Protein AF-A0A1F7IFX0-F1 (afdb_monomer_lite)

Organism: NCBI:txid1802056

Foldseek 3Di:
DDDDDDDDDDDDDDDDDDDDDDDDDPPPPVPPVPPPPPPPPPPPPPVVPDDLVRVLVVQCVVCVLDLLSLLCVLCVLQVHNVCSVLSSVQSVQDDSSVLSVLSVVLSVCVVVVNDPDRSVVVSVVVCVVVVGDNDDDPPPD

Radius of gyration: 30.26 Å; chains: 1; bounding box: 66×64×82 Å

Structure (mmCIF, N/CA/C/O backbone):
data_AF-A0A1F7IFX0-F1
#
_entry.id   AF-A0A1F7IFX0-F1
#
loop_
_atom_site.group_PDB
_atom_site.id
_atom_site.type_symbol
_atom_site.label_atom_id
_atom_site.label_alt_id
_atom_site.label_comp_id
_atom_site.label_asym_id
_atom_site.label_entity_id
_atom_site.label_seq_id
_atom_site.pdbx_PDB_ins_code
_atom_site.Cartn_x
_atom_site.Cartn_y
_atom_site.Cartn_z
_atom_site.occupancy
_atom_site.B_iso_or_equiv
_atom_site.auth_seq_id
_atom_site.auth_comp_id
_atom_site.auth_asym_id
_atom_site.auth_atom_id
_atom_site.pdbx_PDB_model_num
ATOM 1 N N . MET A 1 1 ? -35.329 -46.882 -62.227 1.00 42.25 1 MET A N 1
ATOM 2 C CA . MET A 1 1 ? -34.142 -47.620 -61.758 1.00 42.25 1 MET A CA 1
ATOM 3 C C . MET A 1 1 ? -33.141 -46.603 -61.270 1.00 42.25 1 MET A C 1
ATOM 5 O O . MET A 1 1 ? -32.964 -45.576 -61.909 1.00 42.25 1 MET A O 1
ATOM 9 N N . GLU A 1 2 ? -32.676 -46.844 -60.057 1.00 32.00 2 GLU A N 1
ATOM 10 C CA . GLU A 1 2 ? -32.129 -45.881 -59.111 1.00 32.00 2 GLU A CA 1
ATOM 11 C C . GLU A 1 2 ? -30.680 -45.477 -59.389 1.00 32.00 2 GLU A C 1
ATOM 13 O O . GLU A 1 2 ? -29.874 -46.280 -59.848 1.00 32.00 2 GLU A O 1
ATOM 18 N N . SER A 1 3 ? -30.376 -44.235 -59.020 1.00 42.38 3 SER A N 1
ATOM 19 C CA . SER A 1 3 ? -29.170 -43.809 -58.295 1.00 42.38 3 SER A CA 1
ATOM 20 C C . SER A 1 3 ? -29.503 -42.386 -57.821 1.00 42.38 3 SER A C 1
ATOM 22 O O . SER A 1 3 ? -29.578 -41.479 -58.644 1.00 42.38 3 SER A O 1
ATOM 24 N N . ILE A 1 4 ? -30.026 -42.096 -56.623 1.00 41.81 4 ILE A N 1
ATOM 25 C CA . ILE A 1 4 ? -29.758 -42.524 -55.234 1.00 41.81 4 ILE A CA 1
ATOM 26 C C . ILE A 1 4 ? -28.316 -42.260 -54.800 1.00 41.81 4 ILE A C 1
ATOM 28 O O . ILE A 1 4 ? -27.477 -43.149 -54.744 1.00 41.81 4 ILE A O 1
ATOM 32 N N . GLY A 1 5 ? -28.102 -40.992 -54.448 1.00 46.78 5 GLY A N 1
ATOM 33 C CA . GLY A 1 5 ? -26.981 -40.461 -53.679 1.00 46.78 5 GLY A CA 1
ATOM 34 C C . GLY A 1 5 ? -26.657 -39.056 -54.194 1.00 46.78 5 GLY A C 1
ATOM 35 O O . GLY A 1 5 ? -26.117 -38.929 -55.277 1.00 46.78 5 GLY A O 1
ATOM 36 N N . GLU A 1 6 ? -27.017 -37.931 -53.587 1.00 46.34 6 GLU A N 1
ATOM 37 C CA . GLU A 1 6 ? -27.423 -37.605 -52.227 1.00 46.34 6 GLU A CA 1
ATOM 38 C C . GLU A 1 6 ? -28.150 -36.235 -52.266 1.00 46.34 6 GLU A C 1
ATOM 40 O O . GLU A 1 6 ? -27.683 -35.317 -52.929 1.00 46.34 6 GLU A O 1
ATOM 45 N N . VAL A 1 7 ? -29.288 -36.129 -51.554 1.00 51.75 7 VAL A N 1
ATOM 46 C CA . VAL A 1 7 ? -29.599 -35.064 -50.563 1.00 51.75 7 VAL A CA 1
ATOM 47 C C . VAL A 1 7 ? -29.580 -33.595 -51.072 1.00 51.75 7 VAL A C 1
ATOM 49 O O . VAL A 1 7 ? -28.549 -33.072 -51.445 1.00 51.75 7 VAL A O 1
ATOM 52 N N . LEU A 1 8 ? -30.617 -32.751 -51.029 1.00 50.00 8 LEU A N 1
ATOM 53 C CA . LEU A 1 8 ? -31.934 -32.755 -50.400 1.00 50.00 8 LEU A CA 1
ATOM 54 C C . LEU A 1 8 ? -32.799 -31.683 -51.085 1.00 50.00 8 LEU A C 1
ATOM 56 O O . LEU A 1 8 ? -32.387 -30.550 -51.326 1.00 50.00 8 LEU A O 1
ATOM 60 N N . ASN A 1 9 ? -34.043 -32.060 -51.323 1.00 38.91 9 ASN A N 1
ATOM 61 C CA . ASN A 1 9 ? -35.139 -31.237 -51.790 1.00 38.91 9 ASN A CA 1
ATOM 62 C C . ASN A 1 9 ? -35.909 -30.734 -50.552 1.00 38.91 9 ASN A C 1
ATOM 64 O O . ASN A 1 9 ? -36.306 -31.569 -49.740 1.00 38.91 9 ASN A O 1
ATOM 68 N N . LYS A 1 10 ? -36.165 -29.425 -50.405 1.00 45.19 10 LYS A N 1
ATOM 69 C CA . LYS A 1 10 ? -37.442 -28.919 -49.853 1.00 45.19 10 LYS A CA 1
ATOM 70 C C . LYS A 1 10 ? -37.623 -27.413 -50.059 1.00 45.19 10 LYS A C 1
ATOM 72 O O . LYS A 1 10 ? -37.125 -26.576 -49.315 1.00 45.19 10 LYS A O 1
ATOM 77 N N . LYS A 1 11 ? -38.446 -27.110 -51.061 1.00 44.12 11 LYS A N 1
ATOM 78 C CA . LYS A 1 11 ? -39.338 -25.950 -51.092 1.00 44.12 11 LYS A CA 1
ATOM 79 C C . LYS A 1 11 ? -40.415 -26.102 -50.001 1.00 44.12 11 LYS A C 1
ATOM 81 O O . LYS A 1 11 ? -41.023 -27.161 -49.901 1.00 44.12 11 LYS A O 1
ATOM 86 N N . HIS A 1 12 ? -40.711 -25.021 -49.288 1.00 38.88 12 HIS A N 1
ATOM 87 C CA . HIS A 1 12 ? -42.030 -24.681 -48.729 1.00 38.88 12 HIS A CA 1
ATOM 88 C C . HIS A 1 12 ? -42.192 -23.177 -49.002 1.00 38.88 12 HIS A C 1
ATOM 90 O O . HIS A 1 12 ? -41.508 -22.363 -48.397 1.00 38.88 12 HIS A O 1
ATOM 96 N N . SER A 1 13 ? -42.700 -22.784 -50.171 1.00 36.56 13 SER A N 1
ATOM 97 C CA . SER A 1 13 ? -44.078 -22.307 -50.370 1.00 36.56 13 SER A CA 1
ATOM 98 C C . SER A 1 13 ? -44.763 -21.657 -49.155 1.00 36.56 13 SER A C 1
ATOM 100 O O . SER A 1 13 ? -45.095 -22.312 -48.176 1.00 36.56 13 SER A O 1
ATOM 102 N N . ASN A 1 14 ? -45.041 -20.369 -49.364 1.00 36.88 14 ASN A N 1
ATOM 103 C CA . ASN A 1 14 ? -46.294 -19.662 -49.113 1.00 36.88 14 ASN A CA 1
ATOM 104 C C . ASN A 1 14 ? -46.761 -19.432 -47.672 1.00 36.88 14 ASN A C 1
ATOM 106 O O . ASN A 1 14 ? -47.331 -20.301 -47.029 1.00 36.88 14 ASN A O 1
ATOM 110 N N . GLY A 1 15 ? -46.726 -18.144 -47.322 1.00 34.56 15 GLY A N 1
ATOM 111 C CA . GLY A 1 15 ? -47.934 -17.427 -46.925 1.00 34.56 15 GLY A CA 1
ATOM 112 C C . GLY A 1 15 ? -48.242 -17.463 -45.441 1.00 34.56 15 GLY A C 1
ATOM 113 O O . GLY A 1 15 ? -48.839 -18.414 -44.962 1.00 34.56 15 GLY A O 1
ATOM 114 N N . LEU A 1 16 ? -47.941 -16.363 -44.753 1.00 38.72 16 LEU A N 1
ATOM 115 C CA . LEU A 1 16 ? -48.719 -15.935 -43.594 1.00 38.72 16 LEU A CA 1
ATOM 116 C C . LEU A 1 16 ? -48.583 -14.422 -43.420 1.00 38.72 16 LEU A C 1
ATOM 118 O O . LEU A 1 16 ? -47.640 -13.890 -42.840 1.00 38.72 16 LEU A O 1
ATOM 122 N N . THR A 1 17 ? -49.565 -13.741 -43.996 1.00 35.12 17 THR A N 1
ATOM 123 C CA . THR A 1 17 ? -50.057 -12.441 -43.565 1.00 35.12 17 THR A CA 1
ATOM 124 C C . THR A 1 17 ? -50.539 -12.527 -42.114 1.00 35.12 17 THR A C 1
ATOM 126 O O . THR A 1 17 ? -51.317 -13.408 -41.768 1.00 35.12 17 THR A O 1
ATOM 129 N N . VAL A 1 18 ? -50.052 -11.581 -41.309 1.00 37.78 18 VAL A N 1
ATOM 130 C CA . VAL A 1 18 ? -50.700 -10.876 -40.188 1.00 37.78 18 VAL A CA 1
ATOM 131 C C . VAL A 1 18 ? -51.761 -11.647 -39.386 1.00 37.78 18 VAL A C 1
ATOM 133 O O . VAL A 1 18 ? -52.895 -11.803 -39.831 1.00 37.78 18 VAL A O 1
ATOM 136 N N . ASN A 1 19 ? -51.459 -11.914 -38.112 1.00 32.56 19 ASN A N 1
ATOM 137 C CA . ASN A 1 19 ? -52.415 -11.597 -37.054 1.00 32.56 19 ASN A CA 1
ATOM 138 C C . ASN A 1 19 ? -51.704 -11.126 -35.778 1.00 32.56 19 ASN A C 1
ATOM 140 O O . ASN A 1 19 ? -50.574 -11.507 -35.479 1.00 32.56 19 ASN A O 1
ATOM 144 N N . SER A 1 20 ? -52.398 -10.224 -35.106 1.00 40.69 20 SER A N 1
ATOM 145 C CA . SER A 1 20 ? -51.962 -9.263 -34.112 1.00 40.69 20 SER A CA 1
ATOM 146 C C . SER A 1 20 ? -51.925 -9.822 -32.690 1.00 40.69 20 SER A C 1
ATOM 148 O O . SER A 1 20 ? -52.528 -10.847 -32.388 1.00 40.69 20 SER A O 1
ATOM 150 N N . ASN A 1 21 ? -51.327 -9.005 -31.819 1.00 38.06 21 ASN A N 1
ATOM 151 C CA . ASN A 1 21 ? -51.421 -8.993 -30.358 1.00 38.06 21 ASN A CA 1
ATOM 152 C C . ASN A 1 21 ? -50.559 -10.029 -29.627 1.00 38.06 21 ASN A C 1
ATOM 154 O O . ASN A 1 21 ? -50.954 -11.172 -29.427 1.00 38.06 21 ASN A O 1
ATOM 158 N N . THR A 1 22 ? -49.458 -9.573 -29.030 1.00 41.19 22 THR A N 1
ATOM 159 C CA . THR A 1 22 ? -49.446 -9.101 -27.627 1.00 41.19 22 THR A CA 1
ATOM 160 C C . THR A 1 22 ? -47.987 -8.987 -27.168 1.00 41.19 22 THR A C 1
ATOM 162 O O . THR A 1 22 ? -47.242 -9.955 -27.217 1.00 41.19 22 THR A O 1
ATOM 165 N N . ASP A 1 23 ? -47.622 -7.775 -26.753 1.00 48.31 23 ASP A N 1
ATOM 166 C CA . ASP A 1 23 ? -46.550 -7.406 -25.824 1.00 48.31 23 ASP A CA 1
ATOM 167 C C . ASP A 1 23 ? -45.066 -7.749 -26.091 1.00 48.31 23 ASP A C 1
ATOM 169 O O . ASP A 1 23 ? -44.641 -8.881 -26.288 1.00 48.31 23 ASP A O 1
ATOM 173 N N . ASN A 1 24 ? -44.259 -6.690 -25.915 1.00 45.59 24 ASN A N 1
ATOM 174 C CA . ASN A 1 24 ? -42.821 -6.673 -25.604 1.00 45.59 24 ASN A CA 1
ATOM 175 C C . ASN A 1 24 ? -41.776 -6.652 -26.734 1.00 45.59 24 ASN A C 1
ATOM 177 O O . ASN A 1 24 ? -40.762 -7.340 -26.650 1.00 45.59 24 ASN A O 1
ATOM 181 N N . SER A 1 25 ? -41.890 -5.743 -27.712 1.00 45.31 25 SER A N 1
ATOM 182 C CA . SER A 1 25 ? -40.700 -5.364 -28.512 1.00 45.31 25 SER A CA 1
ATOM 183 C C . SER A 1 25 ? -40.578 -3.889 -28.926 1.00 45.31 25 SER A C 1
ATOM 185 O O . SER A 1 25 ? -39.743 -3.548 -29.762 1.00 45.31 25 SER A O 1
ATOM 187 N N . LYS A 1 26 ? -41.302 -2.965 -28.276 1.00 45.19 26 LYS A N 1
ATOM 188 C CA . LYS A 1 26 ? -41.123 -1.506 -28.467 1.00 45.19 26 LYS A CA 1
ATOM 189 C C . LYS A 1 26 ? -39.812 -0.932 -27.885 1.00 45.19 26 LYS A C 1
ATOM 191 O O . LYS A 1 26 ? -39.641 0.281 -27.864 1.00 45.19 26 LYS A O 1
ATOM 196 N N . LEU A 1 27 ? -38.881 -1.775 -27.430 1.00 48.81 27 LEU A N 1
ATOM 197 C CA . LEU A 1 27 ? -37.647 -1.356 -26.748 1.00 48.81 27 LEU A CA 1
ATOM 198 C C . LEU A 1 27 ? -36.348 -1.563 -27.543 1.00 48.81 27 LEU A C 1
ATOM 200 O O . LEU A 1 27 ? -35.295 -1.145 -27.075 1.00 48.81 27 LEU A O 1
ATOM 204 N N . LEU A 1 28 ? -36.384 -2.162 -28.737 1.00 47.03 28 LEU A N 1
ATOM 205 C CA . LEU A 1 28 ? -35.152 -2.552 -29.446 1.00 47.03 28 LEU A CA 1
ATOM 206 C C . LEU A 1 28 ? -34.801 -1.703 -30.672 1.00 47.03 28 LEU A C 1
ATOM 208 O O . LEU A 1 28 ? -33.667 -1.749 -31.139 1.00 47.03 28 LEU A O 1
ATOM 212 N N . THR A 1 29 ? -35.707 -0.851 -31.148 1.00 43.53 29 THR A N 1
ATOM 213 C CA . THR A 1 29 ? -35.463 0.005 -32.324 1.00 43.53 29 THR A CA 1
ATOM 214 C C . THR A 1 29 ? -34.923 1.401 -32.000 1.00 43.53 29 THR A C 1
ATOM 216 O O . THR A 1 29 ? -34.464 2.083 -32.909 1.00 43.53 29 THR A O 1
ATOM 219 N N . ASN A 1 30 ? -34.854 1.792 -30.720 1.00 46.16 30 ASN A N 1
ATOM 220 C CA . ASN A 1 30 ? -34.208 3.043 -30.285 1.00 46.16 30 ASN A CA 1
ATOM 221 C C . ASN A 1 30 ? -32.748 2.871 -29.819 1.00 46.16 30 ASN A C 1
ATOM 223 O O . ASN A 1 30 ? -32.107 3.858 -29.476 1.00 46.16 30 ASN A O 1
ATOM 227 N N . ILE A 1 31 ? -32.204 1.647 -29.809 1.00 48.09 31 ILE A N 1
ATOM 228 C CA . ILE A 1 31 ? -30.821 1.386 -29.359 1.00 48.09 31 ILE A CA 1
ATOM 229 C C . ILE A 1 31 ? -29.829 1.375 -30.535 1.00 48.09 31 ILE A C 1
ATOM 231 O O . ILE A 1 31 ? -28.657 1.702 -30.363 1.00 48.09 31 ILE A O 1
ATOM 235 N N . ILE A 1 32 ? -30.284 1.074 -31.754 1.00 43.84 32 ILE A N 1
ATOM 236 C CA . ILE A 1 32 ? -29.380 0.873 -32.901 1.00 43.84 32 ILE A CA 1
ATOM 237 C C . ILE A 1 32 ? -28.971 2.202 -33.572 1.00 43.84 32 ILE A C 1
ATOM 239 O O . ILE A 1 32 ? -27.913 2.270 -34.192 1.00 43.84 32 ILE A O 1
ATOM 243 N N . ASN A 1 33 ? -29.708 3.299 -33.355 1.00 41.72 33 ASN A N 1
ATOM 244 C CA . ASN A 1 33 ? -29.374 4.615 -33.925 1.00 41.72 33 ASN A CA 1
ATOM 245 C C . ASN A 1 33 ? -28.524 5.524 -33.014 1.00 41.72 33 ASN A C 1
ATOM 247 O O . ASN A 1 33 ? -28.174 6.628 -33.423 1.00 41.72 33 ASN A O 1
ATOM 251 N N . THR A 1 34 ? -28.128 5.074 -31.818 1.00 45.56 34 THR A N 1
ATOM 252 C CA . THR A 1 34 ? -27.320 5.883 -30.877 1.00 45.56 34 THR A CA 1
ATOM 253 C C . THR A 1 34 ? -25.813 5.606 -30.979 1.00 45.56 34 THR A C 1
ATOM 255 O O . THR A 1 34 ? -25.014 6.274 -30.329 1.00 45.56 34 THR A O 1
ATOM 258 N N . VAL A 1 35 ? -25.386 4.646 -31.808 1.00 48.81 35 VAL A N 1
ATOM 259 C CA . VAL A 1 35 ? -23.977 4.201 -31.857 1.00 48.81 35 VAL A CA 1
ATOM 260 C C . VAL A 1 35 ? -23.118 5.000 -32.854 1.00 48.81 35 VAL A C 1
ATOM 262 O O . VAL A 1 35 ? -21.896 4.967 -32.769 1.00 48.81 35 VAL A O 1
ATOM 265 N N . ASN A 1 36 ? -23.717 5.819 -33.726 1.00 47.97 36 ASN A N 1
ATOM 266 C CA . ASN A 1 36 ? -22.979 6.554 -34.768 1.00 47.97 36 ASN A CA 1
ATOM 267 C C . ASN A 1 36 ? -22.728 8.042 -34.478 1.00 47.97 36 ASN A C 1
ATOM 269 O O . ASN A 1 36 ? -22.385 8.789 -35.390 1.00 47.97 36 ASN A O 1
ATOM 273 N N . SER A 1 37 ? -22.856 8.486 -33.223 1.00 45.59 37 SER A N 1
ATOM 274 C CA . SER A 1 37 ? -22.576 9.884 -32.857 1.00 45.59 37 SER A CA 1
ATOM 275 C C . SER A 1 37 ? -21.654 10.052 -31.650 1.00 45.59 37 SER A C 1
ATOM 277 O O . SER A 1 37 ? -21.657 11.108 -31.017 1.00 45.59 37 SER A O 1
ATOM 279 N N . ILE A 1 38 ? -20.805 9.064 -31.355 1.00 51.28 38 ILE A N 1
ATOM 280 C CA . ILE A 1 38 ? -19.608 9.327 -30.549 1.00 51.28 38 ILE A CA 1
ATOM 281 C C . ILE A 1 38 ? -18.529 9.775 -31.523 1.00 51.28 38 ILE A C 1
ATOM 283 O O . ILE A 1 38 ? -17.679 9.009 -31.973 1.00 51.28 38 ILE A O 1
ATOM 287 N N . ASN A 1 39 ? -18.654 11.051 -31.883 1.00 43.16 39 ASN A N 1
ATOM 288 C CA . ASN A 1 39 ? -17.591 11.831 -32.475 1.00 43.16 39 ASN A CA 1
ATOM 289 C C . ASN A 1 39 ? -16.274 11.481 -31.793 1.00 43.16 39 ASN A C 1
ATOM 291 O O . ASN A 1 39 ? -16.153 11.489 -30.568 1.00 43.16 39 ASN A O 1
ATOM 295 N N . THR A 1 40 ? -15.304 11.206 -32.644 1.00 47.66 40 THR A N 1
ATOM 296 C CA . THR A 1 40 ? -13.874 11.164 -32.418 1.00 47.66 40 THR A CA 1
ATOM 297 C C . THR A 1 40 ? -13.441 12.407 -31.637 1.00 47.66 40 THR A C 1
ATOM 299 O O . THR A 1 40 ? -12.974 13.391 -32.207 1.00 47.66 40 THR A O 1
ATOM 302 N N . VAL A 1 41 ? -13.592 12.395 -30.312 1.00 42.09 41 VAL A N 1
ATOM 303 C CA . VAL A 1 41 ? -12.916 13.372 -29.468 1.00 42.09 41 VAL A CA 1
ATOM 304 C C . VAL A 1 41 ? -11.491 12.873 -29.347 1.00 42.09 41 VAL A C 1
ATOM 306 O O . VAL A 1 41 ? -11.131 12.080 -28.480 1.00 42.09 41 VAL A O 1
ATOM 309 N N . ASN A 1 42 ? -10.682 13.325 -30.298 1.00 42.19 42 ASN A N 1
ATOM 310 C CA . ASN A 1 42 ? -9.236 13.276 -30.253 1.00 42.19 42 ASN A CA 1
ATOM 311 C C . ASN A 1 42 ? -8.758 14.225 -29.141 1.00 42.19 42 ASN A C 1
ATOM 313 O O . ASN A 1 42 ? -8.077 15.217 -29.387 1.00 42.19 42 ASN A O 1
ATOM 317 N N . SER A 1 43 ? -9.163 13.955 -27.903 1.00 43.66 43 SER A N 1
ATOM 318 C CA . SER A 1 43 ? -8.583 14.591 -26.741 1.00 43.66 43 SER A CA 1
ATOM 319 C C . SER A 1 43 ? -7.276 13.866 -26.485 1.00 43.66 43 SER A C 1
ATOM 321 O O . SER A 1 43 ? -7.211 12.886 -25.745 1.00 43.66 43 SER A O 1
ATOM 323 N N . LYS A 1 44 ? -6.200 14.390 -27.077 1.00 47.66 44 LYS A N 1
ATOM 324 C CA . LYS A 1 44 ? -4.907 14.390 -26.395 1.00 47.66 44 LYS A CA 1
ATOM 325 C C . LYS A 1 44 ? -5.102 15.172 -25.095 1.00 47.66 44 LYS A C 1
ATOM 327 O O . LYS A 1 44 ? -4.705 16.329 -24.991 1.00 47.66 44 LYS A O 1
ATOM 332 N N . GLU A 1 45 ? -5.770 14.566 -24.114 1.00 45.59 45 GLU A N 1
ATOM 333 C CA . GLU A 1 45 ? -5.648 15.000 -22.738 1.00 45.59 45 GLU A CA 1
ATOM 334 C C . GLU A 1 45 ? -4.174 14.800 -22.416 1.00 45.59 45 GLU A C 1
ATOM 336 O O . GLU A 1 45 ? -3.713 13.695 -22.125 1.00 45.59 45 GLU A O 1
ATOM 341 N N . ASN A 1 46 ? -3.418 15.892 -22.487 1.00 47.06 46 ASN A N 1
ATOM 342 C CA . ASN A 1 46 ? -2.281 16.081 -21.610 1.00 47.06 46 ASN A CA 1
ATOM 343 C C . ASN A 1 46 ? -2.840 15.992 -20.184 1.00 47.06 46 ASN A C 1
ATOM 345 O O . ASN A 1 46 ? -3.082 17.015 -19.544 1.00 47.06 46 ASN A O 1
ATOM 349 N N . LYS A 1 47 ? -3.125 14.772 -19.704 1.00 57.94 47 LYS A N 1
ATOM 350 C CA . LYS A 1 47 ? -3.392 14.506 -18.297 1.00 57.94 47 LYS A CA 1
ATOM 351 C C . LYS A 1 47 ? -2.110 14.896 -17.601 1.00 57.94 47 LYS A C 1
ATOM 353 O O . LYS A 1 47 ? -1.145 14.137 -17.601 1.00 57.94 47 LYS A O 1
ATOM 358 N N . LYS A 1 48 ? -2.088 16.132 -17.103 1.00 61.09 48 LYS A N 1
ATOM 359 C CA . LYS A 1 48 ? -1.023 16.642 -16.256 1.00 61.09 48 LYS A CA 1
ATOM 360 C C . LYS A 1 48 ? -0.826 15.587 -15.178 1.00 61.09 48 LYS A C 1
ATOM 362 O O . LYS A 1 48 ? -1.755 15.292 -14.426 1.00 61.09 48 LYS A O 1
ATOM 367 N N . GLU A 1 49 ? 0.327 14.931 -15.200 1.00 73.25 49 GLU A N 1
ATOM 368 C CA . GLU A 1 49 ? 0.600 13.884 -14.235 1.00 73.25 49 GLU A CA 1
ATOM 369 C C . GLU A 1 49 ? 0.594 14.533 -12.850 1.00 73.25 49 GLU A C 1
ATOM 371 O O . GLU A 1 49 ? 1.386 15.437 -12.586 1.00 73.25 49 GLU A O 1
ATOM 376 N N . LEU A 1 50 ? -0.344 14.116 -11.996 1.00 78.12 50 LEU A N 1
ATOM 377 C CA . LEU A 1 50 ? -0.441 14.632 -10.635 1.00 78.12 50 LEU A CA 1
ATOM 378 C C . LEU A 1 50 ? 0.867 14.341 -9.888 1.00 78.12 50 LEU A C 1
ATOM 380 O O . LEU A 1 50 ? 1.412 13.228 -9.951 1.00 78.12 50 LEU A O 1
ATOM 384 N N . THR A 1 51 ? 1.349 15.335 -9.150 1.00 85.44 51 THR A N 1
ATOM 385 C CA . THR A 1 51 ? 2.449 15.184 -8.197 1.00 85.44 51 THR A CA 1
ATOM 386 C C . THR A 1 51 ? 2.065 14.194 -7.094 1.00 85.44 51 THR A C 1
ATOM 388 O O . THR A 1 51 ? 0.892 13.890 -6.876 1.00 85.44 51 THR A O 1
ATOM 391 N N . LEU A 1 52 ? 3.056 13.649 -6.382 1.00 79.56 52 LEU A N 1
ATOM 392 C CA . LEU A 1 52 ? 2.805 12.691 -5.300 1.00 79.56 52 LEU A CA 1
ATOM 393 C C . LEU A 1 52 ? 1.914 13.283 -4.197 1.00 79.56 52 LEU A C 1
ATOM 395 O O . LEU A 1 52 ? 1.026 12.599 -3.699 1.00 79.56 52 LEU A O 1
ATOM 399 N N . THR A 1 53 ? 2.119 14.556 -3.861 1.00 7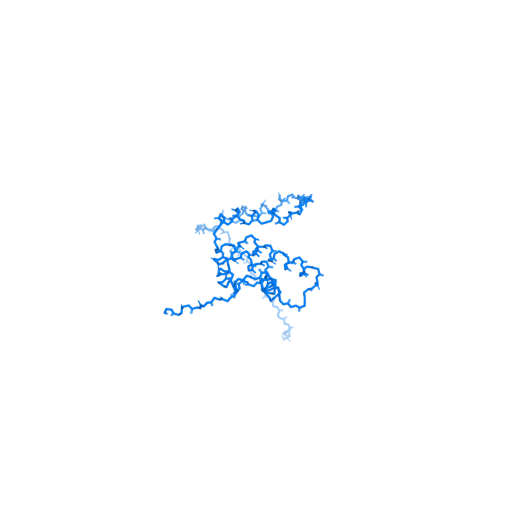7.50 53 THR A N 1
ATOM 400 C CA . THR A 1 53 ? 1.298 15.274 -2.881 1.00 77.50 53 THR A CA 1
ATOM 401 C C . THR A 1 53 ? -0.1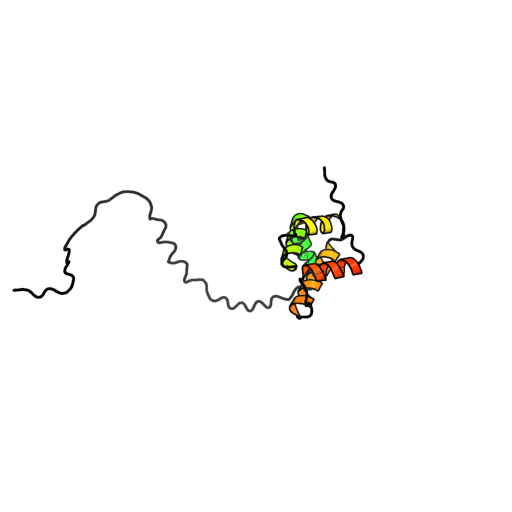45 15.409 -3.361 1.00 77.50 53 THR A C 1
ATOM 403 O O . THR A 1 53 ? -1.055 15.023 -2.635 1.00 77.50 53 THR A O 1
ATOM 406 N N . GLU A 1 54 ? -0.357 15.839 -4.609 1.00 81.19 54 GLU A N 1
ATOM 407 C CA . GLU A 1 54 ? -1.700 15.948 -5.197 1.00 81.19 54 GLU A CA 1
ATOM 408 C C . GLU A 1 54 ? -2.398 14.579 -5.282 1.00 81.19 54 GLU A C 1
ATOM 410 O O . GLU A 1 54 ? -3.600 14.480 -5.052 1.00 81.19 54 GLU A O 1
ATOM 415 N N . LYS A 1 55 ? -1.651 13.499 -5.559 1.00 78.62 55 LYS A N 1
ATOM 416 C CA . LYS A 1 55 ? -2.174 12.122 -5.523 1.00 78.62 55 LYS A CA 1
ATOM 417 C C . LYS A 1 55 ? -2.646 11.744 -4.115 1.00 78.62 55 LYS A C 1
ATOM 419 O O . LYS A 1 55 ? -3.726 11.182 -3.975 1.00 78.62 55 LYS A O 1
ATOM 424 N N . ILE A 1 56 ? -1.871 12.065 -3.075 1.00 76.94 56 ILE A N 1
ATOM 425 C CA . ILE A 1 56 ? -2.253 11.798 -1.678 1.00 76.94 56 ILE A CA 1
ATOM 426 C C . ILE A 1 56 ? -3.507 12.596 -1.298 1.00 76.94 56 ILE A C 1
ATOM 428 O O . ILE A 1 56 ? -4.439 12.024 -0.735 1.00 76.94 56 ILE A O 1
ATOM 432 N N . GLU A 1 57 ? -3.553 13.889 -1.619 1.00 79.81 57 GLU A N 1
ATOM 433 C CA . GLU A 1 57 ? -4.704 14.753 -1.329 1.00 79.81 57 GLU A CA 1
ATOM 434 C C . GLU A 1 57 ? -5.970 14.283 -2.051 1.00 79.81 57 GLU A C 1
ATOM 436 O O . GLU A 1 57 ? -7.029 14.200 -1.429 1.00 79.81 57 GLU A O 1
ATOM 441 N N . ALA A 1 58 ? -5.856 13.889 -3.323 1.00 77.00 58 ALA A N 1
ATOM 442 C CA . ALA A 1 58 ? -6.972 13.352 -4.096 1.00 77.00 58 ALA A CA 1
ATOM 443 C C . ALA A 1 58 ? -7.556 12.083 -3.460 1.00 77.00 58 ALA A C 1
ATOM 445 O O . ALA A 1 58 ? -8.770 11.982 -3.315 1.00 77.00 58 ALA A O 1
ATOM 446 N N . VAL A 1 59 ? -6.708 11.149 -3.011 1.00 75.62 59 VAL A N 1
ATOM 447 C CA . VAL A 1 59 ? -7.156 9.918 -2.332 1.00 75.62 59 VAL A CA 1
ATOM 448 C C . VAL A 1 59 ? -7.846 10.240 -1.006 1.00 75.62 59 VAL A C 1
ATOM 450 O O . VAL A 1 59 ? -8.884 9.665 -0.680 1.00 75.62 59 VAL A O 1
ATOM 453 N N . LEU A 1 60 ? -7.296 11.173 -0.227 1.00 78.50 60 LEU A N 1
ATOM 454 C CA . LEU A 1 60 ? -7.908 11.588 1.037 1.00 78.50 60 LEU A CA 1
ATOM 455 C C . LEU A 1 60 ? -9.286 12.231 0.822 1.00 78.50 60 LEU A C 1
ATOM 457 O O . LEU A 1 60 ? -10.205 11.951 1.598 1.00 78.50 60 LEU A O 1
ATOM 461 N N . ALA A 1 61 ? -9.430 13.038 -0.232 1.00 76.94 61 ALA A N 1
ATOM 462 C CA . ALA A 1 61 ? -10.685 13.675 -0.615 1.00 76.94 61 ALA A CA 1
ATOM 463 C C . ALA A 1 61 ? -11.714 12.667 -1.158 1.00 76.94 61 ALA A C 1
ATOM 465 O O . ALA A 1 61 ? -12.865 12.687 -0.728 1.00 76.94 61 ALA A O 1
ATOM 466 N N . GLU A 1 62 ? -11.302 11.751 -2.041 1.00 77.25 62 GLU A N 1
ATOM 467 C CA . GLU A 1 62 ? -12.170 10.734 -2.655 1.00 77.25 62 GLU A CA 1
ATOM 468 C C . GLU A 1 62 ? -12.806 9.819 -1.604 1.00 77.25 62 GLU A C 1
ATOM 470 O O . GLU A 1 62 ? -14.012 9.573 -1.619 1.00 77.25 62 GLU A O 1
ATOM 475 N N . PHE A 1 63 ? -12.006 9.343 -0.648 1.00 75.56 63 PHE A N 1
ATOM 476 C CA . PHE A 1 63 ? -12.492 8.421 0.376 1.00 75.56 63 PHE A CA 1
ATOM 477 C C . PHE A 1 63 ? -13.014 9.121 1.630 1.00 75.56 63 PHE A C 1
ATOM 479 O O . PHE A 1 63 ? -13.431 8.435 2.564 1.00 75.56 63 PHE A O 1
ATOM 486 N N . ASN A 1 64 ? -13.014 10.458 1.673 1.00 68.62 64 ASN A N 1
ATOM 487 C CA . ASN A 1 64 ? -13.412 11.261 2.831 1.00 68.62 64 ASN A CA 1
ATOM 488 C C . ASN A 1 64 ? -12.826 10.709 4.150 1.00 68.62 64 ASN A C 1
ATOM 490 O O . ASN A 1 64 ? -13.528 10.551 5.149 1.00 68.62 64 ASN A O 1
ATOM 494 N N . THR A 1 65 ? -11.549 10.310 4.124 1.00 69.12 65 THR A N 1
ATOM 495 C CA . THR A 1 65 ? -10.807 9.647 5.222 1.00 69.12 65 THR A CA 1
ATOM 496 C C . THR A 1 65 ? -11.314 8.275 5.703 1.00 69.12 65 THR A C 1
ATOM 498 O O . THR A 1 65 ? -10.816 7.771 6.709 1.00 69.12 65 THR A O 1
ATOM 501 N N . LYS A 1 66 ? -12.237 7.611 4.992 1.00 88.00 66 LYS A N 1
ATOM 502 C CA . LYS A 1 66 ? -12.711 6.262 5.352 1.00 88.00 66 LYS A CA 1
ATOM 503 C C . LYS A 1 66 ? -11.586 5.220 5.228 1.00 88.00 66 LYS A C 1
ATOM 505 O O . LYS A 1 66 ? -11.090 5.000 4.114 1.00 88.00 66 LYS A O 1
ATOM 510 N N . PRO A 1 67 ? -11.200 4.539 6.325 1.00 89.31 67 PRO A N 1
ATOM 511 C CA . PRO A 1 67 ? -10.092 3.586 6.326 1.00 89.31 67 PRO A CA 1
ATOM 512 C C . PRO A 1 67 ? -10.228 2.450 5.307 1.00 89.31 67 PRO A C 1
ATOM 514 O O . PRO A 1 67 ? -9.242 2.043 4.697 1.00 89.31 67 PRO A O 1
ATOM 517 N N . GLU A 1 68 ? -11.445 1.955 5.082 1.00 93.25 68 GLU A N 1
ATOM 518 C CA . GLU A 1 68 ? -11.735 0.842 4.175 1.00 93.25 68 GLU A CA 1
ATOM 519 C C . GLU A 1 68 ? -11.489 1.210 2.712 1.00 93.25 68 GLU A C 1
ATOM 521 O O . GLU A 1 68 ? -10.986 0.388 1.944 1.00 93.25 68 GLU A O 1
ATOM 526 N N . GLY A 1 69 ? -11.827 2.446 2.337 1.00 91.62 69 GLY A N 1
ATOM 527 C CA . GLY A 1 69 ? -11.605 2.968 0.991 1.00 91.62 69 GLY A CA 1
ATOM 528 C C . GLY A 1 69 ? -10.118 3.126 0.693 1.00 91.62 69 GLY A C 1
ATOM 529 O O . GLY A 1 69 ? -9.624 2.642 -0.322 1.00 91.62 69 GLY A O 1
ATOM 530 N N . ILE A 1 70 ? -9.376 3.687 1.648 1.00 93.44 70 ILE A N 1
ATOM 531 C CA . ILE A 1 70 ? -7.919 3.826 1.557 1.00 93.44 70 ILE A CA 1
ATOM 532 C C . ILE A 1 70 ? -7.239 2.453 1.503 1.00 93.44 70 ILE A C 1
ATOM 534 O O . ILE A 1 70 ? -6.320 2.243 0.713 1.00 93.44 70 ILE A O 1
ATOM 538 N N . ALA A 1 71 ? -7.688 1.499 2.320 1.00 95.56 71 ALA A N 1
ATOM 539 C CA . ALA A 1 71 ? -7.158 0.141 2.316 1.00 95.56 71 ALA A CA 1
ATOM 540 C C . ALA A 1 71 ? -7.364 -0.552 0.963 1.00 95.56 71 ALA A C 1
ATOM 542 O O . ALA A 1 71 ? -6.432 -1.170 0.446 1.00 95.56 71 ALA A O 1
ATOM 543 N N . LEU A 1 72 ? -8.557 -0.414 0.371 1.00 95.75 72 LEU A N 1
ATOM 544 C CA . LEU A 1 72 ? -8.845 -0.913 -0.974 1.00 95.75 72 LEU A CA 1
ATOM 545 C C . LEU A 1 72 ? -7.950 -0.238 -2.020 1.00 95.75 72 LEU A C 1
ATOM 547 O O . LEU A 1 72 ? -7.360 -0.928 -2.846 1.00 95.75 72 LEU A O 1
ATOM 551 N N . HIS A 1 73 ? -7.789 1.083 -1.944 1.00 95.31 73 HIS A N 1
ATOM 552 C CA . HIS A 1 73 ? -6.937 1.835 -2.861 1.00 95.31 73 HIS A CA 1
ATOM 553 C C . HIS A 1 73 ? -5.471 1.371 -2.812 1.00 95.31 73 HIS A C 1
ATOM 555 O O . HIS A 1 73 ? -4.849 1.128 -3.848 1.00 95.31 73 HIS A O 1
ATOM 561 N N . ILE A 1 74 ? -4.919 1.166 -1.610 1.00 97.44 74 ILE A N 1
ATOM 562 C CA . ILE A 1 74 ? -3.576 0.592 -1.435 1.00 97.44 74 ILE A CA 1
ATOM 563 C C . ILE A 1 74 ? -3.511 -0.813 -2.048 1.00 97.44 74 ILE A C 1
ATOM 565 O O . ILE A 1 74 ? -2.555 -1.126 -2.759 1.00 97.44 74 ILE A O 1
ATOM 569 N N . ALA A 1 75 ? -4.525 -1.649 -1.812 1.00 97.56 75 ALA A N 1
ATOM 570 C CA . ALA A 1 75 ? -4.571 -3.003 -2.353 1.00 97.56 75 ALA A CA 1
ATOM 571 C C . ALA A 1 75 ? -4.567 -3.013 -3.892 1.00 97.56 75 ALA A C 1
ATOM 573 O O . ALA A 1 75 ? -3.847 -3.809 -4.493 1.00 97.56 75 ALA A O 1
ATOM 574 N N . GLN A 1 76 ? -5.297 -2.087 -4.519 1.00 97.19 76 GLN A N 1
ATOM 575 C CA . GLN A 1 76 ? -5.331 -1.899 -5.972 1.00 97.19 76 GLN A CA 1
ATOM 576 C C . GLN A 1 76 ? -3.984 -1.424 -6.526 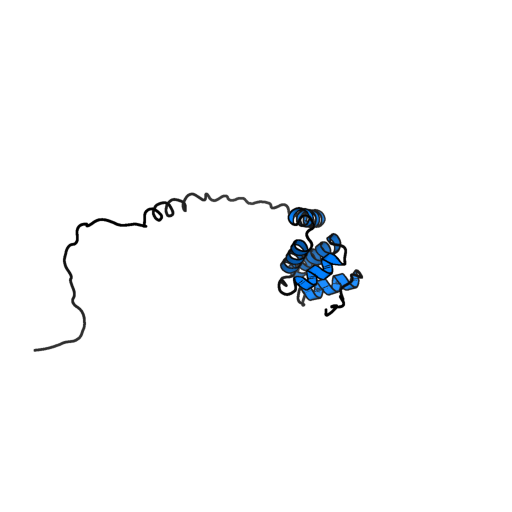1.00 97.19 76 GLN A C 1
ATOM 578 O O . GLN A 1 76 ? -3.503 -1.964 -7.516 1.00 97.19 76 GLN A O 1
ATOM 583 N N . ILE A 1 77 ? -3.319 -0.459 -5.877 1.00 96.94 77 ILE A N 1
ATOM 584 C CA . ILE A 1 77 ? -1.978 -0.006 -6.294 1.00 96.94 77 ILE A CA 1
ATOM 585 C C . ILE A 1 77 ? -0.967 -1.169 -6.299 1.00 96.94 77 ILE A C 1
ATOM 587 O O . ILE A 1 77 ? -0.085 -1.247 -7.169 1.00 96.94 77 ILE A O 1
ATOM 591 N N . LEU A 1 78 ? -1.078 -2.053 -5.305 1.00 97.69 78 LEU A N 1
ATOM 592 C CA . LEU A 1 78 ? -0.172 -3.176 -5.078 1.00 97.69 78 LEU A CA 1
ATOM 593 C C . LEU A 1 78 ? -0.568 -4.462 -5.825 1.00 97.69 78 LEU A C 1
ATOM 595 O O . LEU A 1 78 ? 0.167 -5.444 -5.712 1.00 97.69 78 LEU A O 1
ATOM 599 N N . ASP A 1 79 ? -1.664 -4.454 -6.590 1.00 96.88 79 ASP A N 1
ATOM 600 C CA . ASP A 1 79 ? -2.28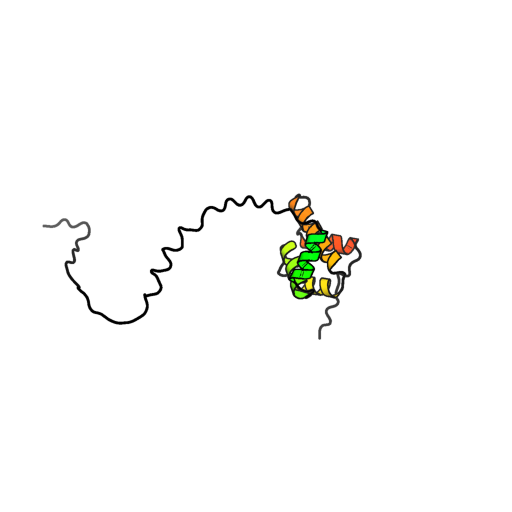0 -5.628 -7.231 1.00 96.88 79 ASP A CA 1
ATOM 601 C C . ASP A 1 79 ? -2.514 -6.800 -6.245 1.00 96.88 79 ASP A C 1
ATOM 603 O O . ASP A 1 79 ? -2.208 -7.958 -6.540 1.00 96.88 79 ASP A O 1
ATOM 607 N N . ASP A 1 80 ? -2.999 -6.508 -5.032 1.00 97.38 80 ASP A N 1
ATOM 608 C CA . ASP A 1 80 ? -3.142 -7.485 -3.939 1.00 97.38 80 ASP A CA 1
ATOM 609 C C . ASP A 1 80 ? -4.459 -7.325 -3.155 1.00 97.38 80 ASP A C 1
ATOM 611 O O . ASP A 1 80 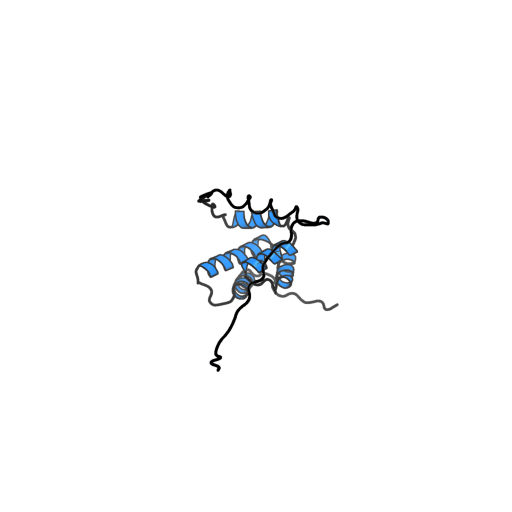? -4.485 -7.307 -1.925 1.00 97.38 80 ASP A O 1
ATOM 615 N N . GLU A 1 81 ? -5.583 -7.227 -3.868 1.00 96.50 81 GLU A N 1
ATOM 616 C CA . GLU A 1 81 ? -6.924 -7.027 -3.284 1.00 96.50 81 GLU A CA 1
ATOM 617 C C . GLU A 1 81 ? -7.327 -8.089 -2.250 1.00 96.50 81 GLU A C 1
ATOM 619 O O . GLU A 1 81 ? -8.009 -7.782 -1.273 1.00 96.50 81 GLU A O 1
ATOM 624 N N . LYS A 1 82 ? -6.834 -9.323 -2.393 1.00 96.38 82 LYS A N 1
ATOM 625 C CA . LYS A 1 82 ? -7.064 -10.412 -1.428 1.00 96.38 82 LYS A CA 1
ATOM 626 C C . LYS A 1 82 ? -6.543 -10.119 -0.015 1.00 96.38 82 LYS A C 1
ATOM 628 O O . LYS A 1 82 ? -6.968 -10.770 0.932 1.00 96.38 82 LYS A O 1
ATOM 633 N N . SER A 1 83 ? -5.613 -9.172 0.128 1.00 95.62 83 SER A N 1
ATOM 634 C CA . SER A 1 83 ? -5.030 -8.769 1.411 1.00 95.62 83 SER A CA 1
ATOM 635 C C . SER A 1 83 ? -5.623 -7.453 1.931 1.00 95.62 83 SER A C 1
ATOM 637 O O . SER A 1 83 ? -5.046 -6.840 2.830 1.00 95.62 83 SER A O 1
ATOM 639 N N . LYS A 1 84 ? -6.765 -6.998 1.390 1.00 94.38 84 LYS A N 1
ATOM 640 C CA . LYS A 1 84 ? -7.443 -5.752 1.790 1.00 94.38 84 LYS A CA 1
ATOM 641 C C . LYS A 1 84 ? -7.585 -5.602 3.308 1.00 94.38 84 LYS A C 1
ATOM 643 O O . LYS A 1 84 ? -7.282 -4.533 3.830 1.00 94.38 84 LYS A O 1
ATOM 648 N N . ASP A 1 85 ? -7.964 -6.658 4.024 1.00 92.69 85 ASP A N 1
ATOM 649 C CA . ASP A 1 85 ? -8.159 -6.599 5.481 1.00 92.69 85 ASP A CA 1
ATOM 650 C C . ASP A 1 85 ? -6.851 -6.330 6.239 1.00 92.69 85 ASP A C 1
ATOM 652 O O . ASP A 1 85 ? -6.825 -5.614 7.241 1.00 92.69 85 ASP A O 1
ATOM 656 N N . TYR A 1 86 ? -5.725 -6.833 5.730 1.00 96.06 86 TYR A N 1
ATOM 657 C CA . TYR A 1 86 ? -4.412 -6.496 6.275 1.00 96.06 86 TYR A CA 1
ATOM 658 C C . TYR A 1 86 ? -4.063 -5.021 6.030 1.00 96.06 86 TYR A C 1
ATOM 660 O O . TYR A 1 86 ? -3.543 -4.350 6.926 1.00 96.06 86 TYR A O 1
ATOM 668 N N . TYR A 1 87 ? -4.377 -4.486 4.846 1.00 96.75 87 TYR A N 1
ATOM 669 C CA . TYR A 1 87 ? -4.185 -3.063 4.559 1.00 96.75 87 TYR A CA 1
ATOM 670 C C . TYR A 1 87 ? -5.096 -2.179 5.415 1.00 96.75 87 TYR A C 1
ATOM 672 O O . TYR A 1 87 ? -4.657 -1.123 5.862 1.00 96.75 87 TYR A O 1
ATOM 680 N N . LEU A 1 88 ? -6.305 -2.637 5.743 1.00 95.69 88 LEU A N 1
ATOM 681 C CA . LEU A 1 88 ? -7.183 -1.953 6.691 1.00 95.69 88 LEU A CA 1
ATOM 682 C C . LEU A 1 88 ? -6.533 -1.851 8.073 1.00 95.69 88 LEU A C 1
ATOM 684 O O . LEU A 1 88 ? -6.464 -0.761 8.639 1.00 95.69 88 LEU A O 1
ATOM 688 N N . LEU A 1 89 ? -5.960 -2.943 8.588 1.00 94.94 89 LEU A N 1
ATOM 689 C CA . LEU A 1 89 ? -5.217 -2.900 9.851 1.00 94.94 89 LEU A CA 1
ATOM 690 C C . LEU A 1 89 ? -4.028 -1.931 9.793 1.00 94.94 89 LEU A C 1
ATOM 692 O O . LEU A 1 89 ? -3.779 -1.216 10.764 1.00 94.94 89 LEU A O 1
ATOM 696 N N . LEU A 1 90 ? -3.310 -1.866 8.667 1.00 95.94 90 LEU A N 1
ATOM 697 C CA . LEU A 1 90 ? -2.233 -0.891 8.480 1.00 95.94 90 LEU A CA 1
ATOM 698 C C . LEU A 1 90 ? -2.746 0.546 8.570 1.00 95.94 90 LEU A C 1
ATOM 700 O O . LEU A 1 90 ? -2.167 1.330 9.323 1.00 95.94 90 LEU A O 1
ATOM 704 N N . VAL A 1 91 ? -3.817 0.862 7.841 1.00 95.44 91 VAL A N 1
ATOM 705 C CA . VAL A 1 91 ? -4.436 2.194 7.791 1.00 95.44 91 VAL A CA 1
ATOM 706 C C . VAL A 1 91 ? -4.933 2.627 9.170 1.00 95.44 91 VAL A C 1
ATOM 708 O O . VAL A 1 91 ? -4.672 3.751 9.580 1.00 95.44 91 VAL A O 1
ATOM 711 N N . LEU A 1 92 ? -5.560 1.724 9.929 1.00 91.06 92 LEU A N 1
ATOM 712 C CA . LEU A 1 92 ? -6.075 2.017 11.273 1.00 91.06 92 LEU A CA 1
ATOM 713 C C . LEU A 1 92 ? -4.980 2.268 12.324 1.00 91.06 92 LEU A C 1
ATOM 715 O O . LEU A 1 92 ? -5.253 2.848 13.369 1.00 91.06 92 LEU A O 1
ATOM 719 N N . ASN A 1 93 ? -3.749 1.805 12.087 1.00 91.31 93 ASN A N 1
ATOM 720 C CA . ASN A 1 93 ? -2.679 1.819 13.091 1.00 91.31 93 ASN A CA 1
ATOM 721 C C . ASN A 1 93 ? -1.486 2.709 12.722 1.00 91.31 93 ASN A C 1
ATOM 723 O O . ASN A 1 93 ? -0.521 2.768 13.486 1.00 91.31 93 ASN A O 1
ATOM 727 N N . ASN A 1 94 ? -1.490 3.346 11.550 1.00 93.69 94 ASN A N 1
ATOM 728 C CA . ASN A 1 94 ? -0.346 4.113 11.065 1.00 93.69 94 ASN A CA 1
ATOM 729 C C . ASN A 1 94 ? -0.779 5.380 10.309 1.00 93.69 94 ASN A C 1
ATOM 731 O O . ASN A 1 94 ? -1.946 5.582 9.995 1.00 93.69 94 ASN A O 1
ATOM 735 N N . SER A 1 95 ? 0.196 6.234 9.980 1.00 92.31 95 SER A N 1
ATOM 736 C CA . SER A 1 95 ? -0.036 7.437 9.173 1.00 92.31 95 SER A CA 1
ATOM 737 C C . SER A 1 95 ? -0.502 7.083 7.756 1.00 92.31 95 SER A C 1
ATOM 739 O O . SER A 1 95 ? 0.245 6.490 6.975 1.00 92.31 95 SER A O 1
ATOM 741 N N . ILE A 1 96 ? -1.724 7.500 7.426 1.00 91.75 96 ILE A N 1
ATOM 742 C CA . ILE A 1 96 ? -2.377 7.272 6.132 1.00 91.75 96 ILE A CA 1
ATOM 743 C C . ILE A 1 96 ? -1.552 7.839 4.974 1.00 91.75 96 ILE A C 1
ATOM 745 O O . ILE A 1 96 ? -1.253 7.123 4.020 1.00 91.75 96 ILE A O 1
ATOM 749 N N . SER A 1 97 ? -1.143 9.107 5.070 1.00 91.19 97 SER A N 1
ATOM 750 C CA . SER A 1 97 ? -0.393 9.795 4.012 1.00 91.19 97 SER A CA 1
ATOM 751 C C . SER A 1 97 ? 0.906 9.069 3.672 1.00 91.19 97 SER A C 1
ATOM 753 O O . SER A 1 97 ? 1.211 8.847 2.503 1.00 91.19 97 SER A O 1
ATOM 755 N N . ARG A 1 98 ? 1.629 8.597 4.690 1.00 95.06 98 ARG A N 1
ATOM 756 C CA . ARG A 1 98 ? 2.867 7.828 4.520 1.00 95.06 98 ARG A CA 1
ATOM 757 C C . ARG A 1 98 ? 2.626 6.421 3.960 1.00 95.06 98 ARG A C 1
ATOM 759 O O . ARG A 1 98 ? 3.467 5.911 3.225 1.00 95.06 98 ARG A O 1
ATOM 766 N N . LEU A 1 99 ? 1.503 5.776 4.281 1.00 96.19 99 LEU A N 1
ATOM 767 C CA . LEU A 1 99 ? 1.141 4.488 3.674 1.00 96.19 99 LEU A CA 1
ATOM 768 C C . LEU A 1 99 ? 0.853 4.640 2.176 1.00 96.19 99 LEU A C 1
ATOM 770 O O . LEU A 1 99 ? 1.346 3.843 1.378 1.00 96.19 99 LEU A O 1
ATOM 774 N N . ILE A 1 100 ? 0.107 5.680 1.798 1.00 95.44 100 ILE A N 1
ATOM 775 C CA . ILE A 1 100 ? -0.176 6.011 0.396 1.00 95.44 100 ILE A CA 1
ATOM 776 C C . ILE A 1 100 ? 1.132 6.344 -0.335 1.00 95.44 100 ILE A C 1
ATOM 778 O O . ILE A 1 100 ? 1.391 5.802 -1.410 1.00 95.44 100 ILE A O 1
ATOM 782 N N . GLU A 1 101 ? 2.009 7.143 0.282 1.00 95.44 101 GLU A N 1
ATOM 783 C CA . GLU A 1 101 ? 3.347 7.448 -0.241 1.00 95.44 101 GLU A CA 1
ATOM 784 C C . GLU A 1 101 ? 4.144 6.165 -0.534 1.00 95.44 101 GLU A C 1
ATOM 786 O O . GLU A 1 101 ? 4.650 5.978 -1.641 1.00 95.44 101 GLU A O 1
ATOM 791 N N . ALA A 1 102 ? 4.205 5.230 0.419 1.00 97.62 102 ALA A N 1
ATOM 792 C CA . ALA A 1 102 ? 4.898 3.955 0.238 1.00 97.62 102 ALA A CA 1
ATOM 793 C C . ALA A 1 102 ? 4.286 3.098 -0.887 1.00 97.62 102 ALA A C 1
ATOM 795 O O . ALA A 1 102 ? 5.022 2.432 -1.627 1.00 97.62 102 ALA A O 1
ATOM 796 N N . ALA A 1 103 ? 2.958 3.108 -1.040 1.00 97.50 103 ALA A N 1
ATOM 797 C CA . ALA A 1 103 ? 2.269 2.381 -2.103 1.00 97.50 103 ALA A CA 1
ATOM 798 C C . ALA A 1 103 ? 2.608 2.964 -3.486 1.00 97.50 103 ALA A C 1
ATOM 800 O O . ALA A 1 103 ? 2.991 2.218 -4.391 1.00 97.50 103 ALA A O 1
ATOM 801 N N . HIS A 1 104 ? 2.569 4.291 -3.638 1.00 96.69 104 HIS A N 1
ATOM 802 C CA . HIS A 1 104 ? 2.949 4.960 -4.885 1.00 96.69 104 HIS A CA 1
ATOM 803 C C . HIS A 1 104 ? 4.430 4.786 -5.221 1.00 96.69 104 HIS A C 1
ATOM 805 O O . HIS A 1 104 ? 4.751 4.431 -6.352 1.00 96.69 104 HIS A O 1
ATOM 811 N N . LEU A 1 105 ? 5.334 4.909 -4.243 1.00 96.69 105 LEU A N 1
ATOM 812 C CA . LEU A 1 105 ? 6.751 4.606 -4.458 1.00 96.69 105 LEU A CA 1
ATOM 813 C C . LEU A 1 105 ? 6.946 3.168 -4.952 1.00 96.69 105 LEU A C 1
ATOM 815 O O . LEU A 1 105 ? 7.721 2.925 -5.875 1.00 96.69 105 LEU A O 1
ATOM 819 N N . THR A 1 106 ? 6.214 2.211 -4.379 1.00 97.56 106 THR A N 1
ATOM 820 C CA . THR A 1 106 ? 6.248 0.816 -4.834 1.00 97.56 106 THR A CA 1
ATOM 821 C C . THR A 1 106 ? 5.777 0.691 -6.284 1.00 97.56 106 THR A C 1
ATOM 823 O O . THR A 1 106 ? 6.449 0.034 -7.081 1.00 97.56 106 THR A O 1
ATOM 826 N N . LYS A 1 107 ? 4.668 1.347 -6.651 1.00 96.12 107 LYS A N 1
ATOM 827 C CA . LYS A 1 107 ? 4.160 1.384 -8.030 1.00 96.12 107 LYS A CA 1
ATOM 828 C C . LYS A 1 107 ? 5.197 1.954 -8.995 1.00 96.12 107 LYS A C 1
ATOM 830 O O . LYS A 1 107 ? 5.492 1.321 -10.004 1.00 96.12 107 LYS A O 1
ATOM 835 N N . ASP A 1 108 ? 5.805 3.085 -8.662 1.00 95.06 108 ASP A N 1
ATOM 836 C CA . ASP A 1 108 ? 6.766 3.768 -9.532 1.00 95.06 108 ASP A CA 1
ATOM 837 C C . ASP A 1 108 ? 8.066 2.973 -9.707 1.00 95.06 108 ASP A C 1
ATOM 839 O O . ASP A 1 108 ? 8.700 3.009 -10.763 1.00 95.06 108 ASP A O 1
ATOM 843 N N . VAL A 1 109 ? 8.514 2.261 -8.672 1.00 95.75 109 VAL A N 1
ATOM 844 C CA . VAL A 1 109 ? 9.692 1.384 -8.760 1.00 95.75 109 VAL A CA 1
ATOM 845 C C . VAL A 1 109 ? 9.357 0.111 -9.552 1.00 95.75 109 VAL A C 1
ATOM 847 O O . VAL A 1 109 ? 10.198 -0.352 -10.328 1.00 95.75 109 VAL A O 1
ATOM 850 N N . ALA A 1 110 ? 8.132 -0.415 -9.429 1.00 95.62 110 ALA A N 1
ATOM 851 C CA . ALA A 1 110 ? 7.649 -1.542 -10.228 1.00 95.62 110 ALA A CA 1
ATOM 852 C C . ALA A 1 110 ? 7.573 -1.191 -11.721 1.00 95.62 110 ALA A C 1
ATOM 854 O O . ALA A 1 110 ? 8.099 -1.936 -12.544 1.00 95.62 110 ALA A O 1
ATOM 855 N N . LEU A 1 111 ? 6.994 -0.033 -12.063 1.00 94.06 111 LEU A N 1
ATOM 856 C CA . LEU A 1 111 ? 6.899 0.462 -13.444 1.00 94.06 111 LEU A CA 1
ATOM 857 C C . LEU A 1 111 ? 8.276 0.648 -14.093 1.00 94.06 111 LEU A C 1
ATOM 859 O O . LEU A 1 111 ? 8.435 0.436 -15.289 1.00 94.06 111 LEU A O 1
ATOM 863 N N . ARG A 1 112 ? 9.298 0.981 -13.295 1.00 94.62 112 ARG A N 1
ATOM 864 C CA . ARG A 1 112 ? 10.696 1.083 -13.742 1.00 94.62 112 ARG A CA 1
ATOM 865 C C . ARG A 1 112 ? 11.416 -0.268 -13.868 1.00 94.62 112 ARG A C 1
ATOM 867 O O . ARG A 1 112 ? 12.619 -0.277 -14.109 1.00 94.62 112 ARG A O 1
ATOM 874 N N . GLY A 1 113 ? 10.735 -1.395 -13.643 1.00 93.38 113 GLY A N 1
ATOM 875 C CA . GLY A 1 113 ? 11.322 -2.739 -13.711 1.00 93.38 113 GLY A CA 1
ATOM 876 C C . GLY A 1 113 ? 12.347 -3.038 -12.610 1.00 93.38 113 GLY A C 1
ATOM 877 O O . GLY A 1 113 ? 13.127 -3.981 -12.721 1.00 93.38 113 GLY A O 1
ATOM 878 N N . LYS A 1 114 ? 12.379 -2.238 -11.534 1.00 91.50 114 LYS A N 1
ATOM 879 C CA . LYS A 1 114 ? 13.389 -2.340 -10.462 1.00 91.50 114 LYS A CA 1
ATOM 880 C C . LYS A 1 114 ? 12.991 -3.290 -9.327 1.00 91.50 114 LYS A C 1
ATOM 882 O O . LYS A 1 114 ? 13.763 -3.470 -8.387 1.00 91.50 114 LYS A O 1
ATOM 887 N N . ILE A 1 115 ? 11.807 -3.900 -9.396 1.00 92.06 115 ILE A N 1
ATOM 888 C CA . ILE A 1 115 ? 11.322 -4.872 -8.410 1.00 92.06 115 ILE A CA 1
ATOM 889 C C . ILE A 1 115 ? 11.304 -6.263 -9.052 1.00 92.06 115 ILE A C 1
ATOM 891 O O . ILE A 1 115 ? 10.626 -6.474 -10.050 1.00 92.06 115 ILE A O 1
ATOM 895 N N . ARG A 1 116 ? 12.036 -7.219 -8.461 1.00 91.75 116 ARG A N 1
ATOM 896 C CA . ARG A 1 116 ? 12.023 -8.646 -8.857 1.00 91.75 116 ARG A CA 1
ATOM 897 C C . ARG A 1 116 ? 11.008 -9.489 -8.072 1.00 91.75 116 ARG A C 1
ATOM 899 O O . ARG A 1 116 ? 10.821 -10.665 -8.355 1.00 91.75 116 ARG A O 1
ATOM 906 N N . THR A 1 117 ? 10.401 -8.906 -7.043 1.00 94.06 117 THR A N 1
ATOM 907 C CA . THR A 1 117 ? 9.432 -9.535 -6.137 1.00 94.06 117 THR A CA 1
ATOM 908 C C . THR A 1 117 ? 8.023 -8.972 -6.352 1.00 94.06 117 THR A C 1
ATOM 910 O O . THR A 1 117 ? 7.812 -8.052 -7.140 1.00 94.06 117 THR A O 1
ATOM 913 N N . LYS A 1 118 ? 7.023 -9.507 -5.641 1.00 95.81 118 LYS A N 1
ATOM 914 C CA . LYS A 1 118 ? 5.664 -8.940 -5.653 1.00 95.81 118 LYS A CA 1
ATOM 915 C C . LYS A 1 118 ? 5.662 -7.533 -5.042 1.00 95.81 118 LYS A C 1
ATOM 917 O O . LYS A 1 118 ? 6.320 -7.320 -4.019 1.00 95.81 118 LYS A O 1
ATOM 922 N N . LYS A 1 119 ? 4.857 -6.617 -5.597 1.00 97.62 119 LYS A N 1
ATOM 923 C CA . LYS A 1 119 ? 4.680 -5.240 -5.090 1.00 97.62 119 LYS A CA 1
ATOM 924 C C . LYS A 1 119 ? 4.407 -5.218 -3.581 1.00 97.62 119 LYS A C 1
ATOM 926 O O . LYS A 1 119 ? 5.113 -4.531 -2.853 1.00 97.62 119 LYS A O 1
ATOM 931 N N . ALA A 1 120 ? 3.490 -6.056 -3.091 1.00 97.31 120 ALA A N 1
ATOM 932 C CA . ALA A 1 120 ? 3.169 -6.171 -1.664 1.00 97.31 120 ALA A CA 1
ATOM 933 C C . ALA A 1 120 ? 4.384 -6.505 -0.765 1.00 97.31 120 ALA A C 1
ATOM 935 O O . ALA A 1 120 ? 4.524 -5.956 0.329 1.00 97.31 120 ALA A O 1
ATOM 936 N N . ILE A 1 121 ? 5.303 -7.364 -1.227 1.00 97.19 121 ILE A N 1
ATOM 937 C CA . ILE A 1 121 ? 6.517 -7.726 -0.472 1.00 97.19 121 ILE A CA 1
ATOM 938 C C . ILE A 1 121 ? 7.474 -6.533 -0.406 1.00 97.19 121 ILE A C 1
ATOM 940 O O . ILE A 1 121 ? 8.035 -6.242 0.651 1.00 97.19 121 ILE A O 1
ATOM 944 N N . TYR A 1 122 ? 7.652 -5.833 -1.527 1.00 97.81 122 TYR A N 1
ATOM 945 C CA . TYR A 1 122 ? 8.497 -4.643 -1.586 1.00 97.81 122 TYR A CA 1
ATOM 946 C C . TYR A 1 122 ? 7.941 -3.510 -0.718 1.00 97.81 122 TYR A C 1
ATOM 948 O O . TYR A 1 122 ? 8.670 -2.940 0.094 1.00 97.81 122 TYR A O 1
ATOM 956 N N . PHE A 1 123 ? 6.635 -3.258 -0.819 1.00 98.31 123 PHE A N 1
ATOM 957 C CA . PHE A 1 123 ? 5.899 -2.323 0.024 1.00 98.31 123 PHE A CA 1
ATOM 958 C C . PHE A 1 123 ? 6.123 -2.616 1.511 1.00 98.31 123 PHE A C 1
ATOM 960 O O . PHE A 1 123 ? 6.526 -1.733 2.265 1.00 98.31 123 PHE A 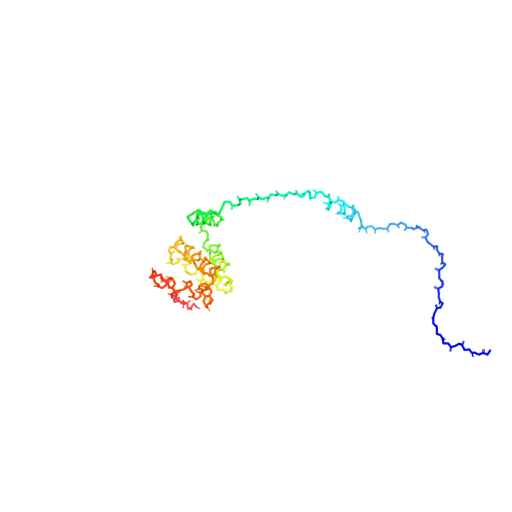O 1
ATOM 967 N N . LEU A 1 124 ? 5.982 -3.878 1.931 1.00 97.50 124 LEU A N 1
ATOM 968 C CA . LEU A 1 124 ? 6.257 -4.282 3.310 1.00 97.50 124 LEU A CA 1
ATOM 969 C C . LEU A 1 124 ? 7.714 -4.001 3.727 1.00 97.50 124 LEU A C 1
ATOM 971 O O . LEU A 1 124 ? 7.972 -3.645 4.879 1.00 97.50 124 LEU A O 1
ATOM 975 N N . GLY A 1 125 ? 8.665 -4.131 2.800 1.00 97.56 125 GLY A N 1
ATOM 976 C CA . GLY A 1 125 ? 10.061 -3.741 2.996 1.00 97.56 125 GLY A CA 1
ATOM 977 C C . GLY A 1 125 ? 10.230 -2.244 3.277 1.00 97.56 125 GLY A C 1
ATOM 978 O O . GLY A 1 125 ? 10.929 -1.883 4.228 1.00 97.56 125 GLY A O 1
ATOM 979 N N . ILE A 1 126 ? 9.547 -1.380 2.515 1.00 97.62 126 ILE A N 1
ATOM 980 C CA . ILE A 1 126 ? 9.514 0.073 2.764 1.00 97.62 126 ILE A CA 1
ATOM 981 C C . ILE A 1 126 ? 8.956 0.352 4.159 1.00 97.62 126 ILE A C 1
ATOM 983 O O . ILE A 1 126 ? 9.596 1.047 4.948 1.00 97.62 126 ILE A O 1
ATOM 987 N N . LEU A 1 127 ? 7.807 -0.243 4.495 1.00 97.88 127 LEU A N 1
ATOM 988 C CA . LEU A 1 127 ? 7.152 -0.032 5.786 1.00 97.88 127 LEU A CA 1
ATOM 989 C C . LEU A 1 127 ? 8.066 -0.393 6.962 1.00 97.88 127 LEU A C 1
ATOM 991 O O . LEU A 1 127 ? 8.184 0.373 7.919 1.00 97.88 127 LEU A O 1
ATOM 995 N N . ARG A 1 128 ? 8.771 -1.527 6.880 1.00 96.62 128 ARG A N 1
ATOM 996 C CA . ARG A 1 128 ? 9.748 -1.933 7.904 1.00 96.62 128 ARG A CA 1
ATOM 997 C C . ARG A 1 128 ? 10.899 -0.938 8.020 1.00 96.62 128 ARG A C 1
ATOM 999 O O . ARG A 1 128 ? 11.258 -0.564 9.133 1.00 96.62 128 ARG A O 1
ATOM 1006 N N . LYS A 1 129 ? 11.449 -0.474 6.892 1.00 97.25 129 LYS A N 1
ATOM 1007 C CA . LYS A 1 129 ? 12.522 0.534 6.875 1.00 97.25 129 LYS A CA 1
ATOM 1008 C C . LYS A 1 129 ? 12.069 1.853 7.505 1.00 97.25 129 LYS A C 1
ATOM 1010 O O . LYS A 1 129 ? 12.844 2.497 8.204 1.00 97.25 129 LYS A O 1
ATOM 1015 N N . TRP A 1 130 ? 10.814 2.233 7.291 1.00 97.19 130 TRP A N 1
ATOM 1016 C CA . TRP A 1 130 ? 10.202 3.434 7.862 1.00 97.19 130 TRP A CA 1
ATOM 1017 C C . TRP A 1 130 ? 9.647 3.235 9.279 1.00 97.19 130 TRP A C 1
ATOM 1019 O O . TRP A 1 130 ? 9.016 4.144 9.809 1.00 97.19 130 TRP A O 1
ATOM 1029 N N . LYS A 1 131 ? 9.900 2.075 9.905 1.00 96.25 131 LYS A N 1
ATOM 1030 C CA . LYS A 1 131 ? 9.488 1.731 11.276 1.00 96.25 131 LYS A CA 1
ATOM 1031 C C . LYS A 1 131 ? 7.967 1.734 11.501 1.00 96.25 131 LYS A C 1
ATOM 1033 O O . LYS A 1 131 ? 7.504 2.005 12.604 1.00 96.25 131 LYS A O 1
ATOM 1038 N N . PHE A 1 132 ? 7.190 1.385 10.477 1.00 95.25 132 PHE A N 1
ATOM 1039 C CA . PHE A 1 132 ? 5.741 1.211 10.596 1.00 95.25 132 PHE A CA 1
ATOM 1040 C C . PHE A 1 132 ? 5.398 -0.049 11.390 1.00 95.25 132 PHE A C 1
ATOM 1042 O O . PHE A 1 132 ? 6.076 -1.082 11.296 1.00 95.25 132 PHE A O 1
ATOM 1049 N N . ARG A 1 133 ? 4.278 -0.002 12.116 1.00 92.19 133 ARG A N 1
ATOM 1050 C CA . ARG A 1 133 ? 3.711 -1.189 12.750 1.00 92.19 133 ARG A CA 1
ATOM 1051 C C . ARG A 1 133 ? 3.068 -2.057 11.671 1.00 92.19 133 ARG A C 1
ATOM 1053 O O . ARG A 1 133 ? 2.078 -1.669 11.065 1.00 92.19 133 ARG A O 1
ATOM 1060 N N . THR A 1 134 ? 3.640 -3.240 11.451 1.00 93.75 134 THR A N 1
ATOM 1061 C CA . THR A 1 134 ? 3.229 -4.192 10.395 1.00 93.75 134 THR A CA 1
ATOM 1062 C C . THR A 1 134 ? 2.805 -5.558 10.937 1.00 93.75 134 THR A C 1
ATOM 1064 O O . THR A 1 134 ? 2.409 -6.440 10.183 1.00 93.75 134 THR A O 1
ATOM 1067 N N . LYS A 1 135 ? 2.900 -5.758 12.256 1.00 91.56 135 LYS A N 1
ATOM 1068 C CA . LYS A 1 135 ? 2.447 -6.969 12.940 1.00 91.56 135 LYS A CA 1
ATOM 1069 C C . LYS A 1 135 ? 1.317 -6.601 13.887 1.00 91.56 135 LYS A C 1
ATOM 1071 O O . LYS A 1 135 ? 1.501 -5.803 14.812 1.00 91.56 135 LYS A O 1
ATOM 1076 N N . PHE A 1 136 ? 0.167 -7.213 13.661 1.00 87.56 136 PHE A N 1
ATOM 1077 C CA . PHE A 1 136 ? -1.033 -7.020 14.458 1.00 87.56 136 PHE A CA 1
ATOM 1078 C C . PHE A 1 136 ? -1.335 -8.332 15.170 1.00 87.56 136 PHE A C 1
ATOM 1080 O O . PHE A 1 136 ? -1.297 -9.398 14.557 1.00 87.56 136 PHE A O 1
ATOM 1087 N N . LYS A 1 137 ? -1.562 -8.268 16.484 1.00 79.75 137 LYS A N 1
ATOM 1088 C CA . LYS A 1 137 ? -2.044 -9.435 17.220 1.00 79.75 137 LYS A CA 1
ATOM 1089 C C . LYS A 1 137 ? -3.509 -9.605 16.843 1.00 79.75 137 LYS A C 1
ATOM 1091 O O . LYS A 1 137 ? -4.291 -8.682 17.044 1.00 79.75 137 LYS A O 1
ATOM 1096 N N . VAL A 1 138 ? -3.860 -10.755 16.283 1.00 62.41 138 VAL A N 1
ATOM 1097 C CA . VAL A 1 138 ? -5.264 -11.139 16.151 1.00 62.41 138 VAL A CA 1
ATOM 1098 C C . VAL A 1 138 ? -5.723 -11.493 17.559 1.00 62.41 138 VAL A C 1
ATOM 1100 O O . VAL A 1 138 ? -5.322 -12.531 18.085 1.00 62.41 138 VAL A O 1
ATOM 1103 N N . ASN A 1 139 ? -6.505 -10.622 18.195 1.00 53.25 139 ASN A N 1
ATOM 1104 C CA . ASN A 1 139 ? -7.288 -11.058 19.343 1.00 53.25 139 ASN A CA 1
ATOM 1105 C C . ASN A 1 139 ? -8.338 -12.012 18.777 1.00 53.25 139 ASN A C 1
ATOM 1107 O O . ASN A 1 139 ? -9.297 -11.574 18.149 1.00 53.25 139 ASN A O 1
ATOM 1111 N N . ARG A 1 140 ? -8.099 -13.320 18.913 1.00 45.34 140 ARG A N 1
ATOM 1112 C CA . ARG A 1 140 ? -9.156 -14.310 18.723 1.00 45.34 140 ARG A CA 1
ATOM 1113 C C . ARG A 1 140 ? -10.143 -14.073 19.864 1.00 45.34 140 ARG A C 1
ATOM 1115 O O . ARG A 1 140 ? -9.785 -14.326 21.013 1.00 45.34 140 ARG A O 1
ATOM 1122 N N . MET A 1 141 ? -11.280 -13.464 19.543 1.00 38.41 141 MET A N 1
ATOM 1123 C CA . MET A 1 141 ? -12.464 -13.516 20.400 1.00 38.41 141 MET A CA 1
ATOM 1124 C C . MET A 1 141 ? -13.098 -14.894 20.261 1.00 38.41 141 MET A C 1
ATOM 1126 O O . MET A 1 141 ? -13.027 -15.446 19.137 1.00 38.41 141 MET A O 1
#

Secondary structure (DSSP, 8-state):
-------------------------TTSSSSTTSTT------------PPPHHHHHHHHHHHTTT-HHHHHHHHHHHTT-GGGHHHHHHHHHHS-HHHHHHHHHHHHHHHHTT--SS-HHHHHHHHHHHTT----------

Sequence (141 aa):
MESIGEVLNKKHSNGLTVNSNTDNSKLLTNIINTVNSINTVNSKENKKELTLTEKIEAVLAEFNTKPEGIALHIAQILDDEKSKDYYLLLVLNNSISRLIEAAHLTKDVALRGKIRTKKAIYFLGILRKWKFRTKFKVNRM

pLDDT: mean 74.12, std 23.78, range [32.0, 98.31]